Protein AF-A0A969HJZ5-F1 (afdb_monomer_lite)

Structure (mmCIF, N/CA/C/O backbone):
data_AF-A0A969HJZ5-F1
#
_entry.id   AF-A0A969HJZ5-F1
#
loop_
_atom_site.group_PDB
_atom_site.id
_atom_site.type_symbol
_atom_site.label_atom_id
_atom_site.label_alt_id
_atom_site.label_comp_id
_atom_site.label_asym_id
_atom_site.label_entity_id
_atom_site.label_seq_id
_atom_site.pdbx_PDB_ins_code
_atom_site.Cartn_x
_atom_site.Cartn_y
_atom_site.Cartn_z
_atom_site.occupancy
_atom_site.B_iso_or_equiv
_atom_site.auth_seq_id
_atom_site.auth_comp_id
_atom_site.auth_asym_id
_atom_site.auth_atom_id
_atom_site.pdbx_PDB_model_num
ATOM 1 N N . MET A 1 1 ? 0.357 24.977 -26.449 1.00 39.78 1 MET A N 1
ATOM 2 C CA . MET A 1 1 ? -0.533 25.220 -25.296 1.00 39.78 1 MET A CA 1
ATOM 3 C C . MET A 1 1 ? -1.032 23.859 -24.811 1.00 39.78 1 MET A C 1
ATOM 5 O O . MET A 1 1 ? -1.974 23.335 -25.381 1.00 39.78 1 MET A O 1
ATOM 9 N N . ARG A 1 2 ? -0.317 23.227 -23.868 1.00 49.59 2 ARG A N 1
ATOM 10 C CA . ARG A 1 2 ? -0.734 21.997 -23.166 1.00 49.59 2 ARG A CA 1
ATOM 11 C C . ARG A 1 2 ? -1.009 22.413 -21.725 1.00 49.59 2 ARG A C 1
ATOM 13 O O . ARG A 1 2 ? -0.065 22.700 -21.005 1.00 49.59 2 ARG A O 1
ATOM 20 N N . ILE A 1 3 ? -2.275 22.582 -21.368 1.00 48.44 3 ILE A N 1
ATOM 21 C CA . ILE A 1 3 ? -2.692 23.112 -20.057 1.00 48.44 3 ILE A CA 1
ATOM 22 C C . ILE A 1 3 ? -3.891 22.344 -19.488 1.00 48.44 3 ILE A C 1
ATOM 24 O O . ILE A 1 3 ? -4.628 22.906 -18.689 1.00 48.44 3 ILE A O 1
ATOM 28 N N . TYR A 1 4 ? -4.104 21.077 -19.878 1.00 48.38 4 TYR A N 1
ATOM 29 C CA . TYR A 1 4 ? -5.306 20.367 -19.428 1.00 48.38 4 TYR A CA 1
ATOM 30 C C . TYR A 1 4 ? -5.203 18.923 -18.917 1.00 48.38 4 TYR A C 1
ATOM 32 O O . TYR A 1 4 ? -6.215 18.524 -18.359 1.00 48.38 4 TYR A O 1
ATOM 40 N N . ASP A 1 5 ? -4.106 18.147 -18.998 1.00 49.88 5 ASP A N 1
ATOM 41 C CA . ASP A 1 5 ? -4.340 16.683 -18.905 1.00 49.88 5 ASP A CA 1
ATOM 42 C C . ASP A 1 5 ? -3.301 15.752 -18.252 1.00 49.88 5 ASP A C 1
ATOM 44 O O . ASP A 1 5 ? -3.188 14.594 -18.638 1.00 49.88 5 ASP A O 1
ATOM 48 N N . ASP A 1 6 ? -2.572 16.198 -17.221 1.00 51.75 6 ASP A N 1
ATOM 49 C CA . ASP A 1 6 ? -1.550 15.324 -16.606 1.00 51.75 6 ASP A CA 1
ATOM 50 C C . ASP A 1 6 ? -1.603 15.296 -15.061 1.00 51.75 6 ASP A C 1
ATOM 52 O O . ASP A 1 6 ? -1.038 14.404 -14.436 1.00 51.75 6 ASP A O 1
ATOM 56 N N . GLY A 1 7 ? -2.295 16.245 -14.411 1.00 52.41 7 GLY A N 1
ATOM 57 C CA . GLY A 1 7 ? -2.357 16.331 -12.940 1.00 52.41 7 GLY A CA 1
ATOM 58 C C . GLY A 1 7 ? -3.560 15.637 -12.285 1.00 52.41 7 GLY A C 1
ATOM 59 O O . GLY A 1 7 ? -3.524 15.339 -11.093 1.00 52.41 7 GLY A O 1
ATOM 60 N N . SER A 1 8 ? -4.639 15.384 -13.033 1.00 62.22 8 SER A N 1
ATOM 61 C CA . SER A 1 8 ? -5.905 14.846 -12.503 1.00 62.22 8 SER A CA 1
ATOM 62 C C . SER A 1 8 ? -5.802 13.374 -12.107 1.00 62.22 8 SER A C 1
ATOM 64 O O . SER A 1 8 ? -6.274 12.998 -11.039 1.00 62.22 8 SER A O 1
ATOM 66 N N . HIS A 1 9 ? -5.130 12.552 -12.917 1.00 76.25 9 HIS A N 1
ATOM 67 C CA . HIS A 1 9 ? -5.054 11.104 -12.709 1.00 76.25 9 HIS A CA 1
ATOM 68 C C . HIS A 1 9 ? -4.408 10.718 -11.375 1.00 76.25 9 HIS A C 1
ATOM 70 O O . HIS A 1 9 ? -4.961 9.909 -10.628 1.00 76.25 9 HIS A O 1
ATOM 76 N N . SER A 1 10 ? -3.272 11.332 -11.045 1.00 80.94 10 SER A N 1
ATOM 77 C CA . SER A 1 10 ? -2.584 11.147 -9.765 1.00 80.94 10 SER A CA 1
ATOM 78 C C . SER A 1 10 ? -3.457 11.570 -8.585 1.00 80.94 10 SER A C 1
ATOM 80 O O . SER A 1 10 ? -3.551 10.864 -7.581 1.00 80.94 10 SER A O 1
ATOM 82 N N . VAL A 1 11 ? -4.144 12.707 -8.725 1.00 85.69 11 VAL A N 1
ATOM 83 C CA . VAL A 1 11 ? -5.053 13.237 -7.704 1.00 85.69 11 VAL A CA 1
ATOM 84 C C . VAL A 1 11 ? -6.246 12.307 -7.496 1.00 85.69 11 VAL A C 1
ATOM 86 O O . VAL A 1 11 ? -6.624 12.044 -6.356 1.00 85.69 11 VAL A O 1
ATOM 89 N N . ASP A 1 12 ? -6.829 11.775 -8.565 1.00 88.75 12 ASP A N 1
ATOM 90 C CA . ASP A 1 12 ? -7.989 10.891 -8.483 1.00 88.75 12 ASP A CA 1
ATOM 91 C C . ASP A 1 12 ? -7.628 9.533 -7.875 1.00 88.75 12 ASP A C 1
ATOM 93 O O . ASP A 1 12 ? -8.340 9.057 -6.989 1.00 88.75 12 ASP A O 1
ATOM 97 N N . LYS A 1 13 ? -6.472 8.960 -8.230 1.00 90.81 13 LYS A N 1
ATOM 98 C CA . LYS A 1 13 ? -5.940 7.768 -7.549 1.00 90.81 13 LYS A CA 1
ATOM 99 C C . LYS A 1 13 ? -5.683 8.024 -6.065 1.00 90.81 13 LYS A C 1
ATOM 101 O O . LYS A 1 13 ? -6.002 7.180 -5.229 1.00 90.81 13 LYS A O 1
ATOM 106 N N . MET A 1 14 ? -5.175 9.205 -5.716 1.00 93.62 14 MET A N 1
ATOM 107 C CA . MET A 1 14 ? -4.965 9.566 -4.317 1.00 93.62 14 MET A CA 1
ATOM 108 C C . MET A 1 14 ? -6.288 9.722 -3.554 1.00 93.62 14 MET A C 1
ATOM 110 O O . MET A 1 14 ? -6.382 9.294 -2.407 1.00 93.62 14 MET A O 1
ATOM 114 N N . LYS A 1 15 ? -7.341 10.270 -4.176 1.00 93.88 15 LYS A N 1
ATOM 115 C CA . LYS A 1 15 ? -8.683 10.315 -3.566 1.00 93.88 15 LYS A CA 1
ATOM 116 C C . LYS A 1 15 ? -9.213 8.915 -3.273 1.00 93.88 15 LYS A C 1
ATOM 118 O O . LYS A 1 15 ? -9.748 8.705 -2.189 1.00 93.88 15 LYS A O 1
ATOM 123 N N . VAL A 1 16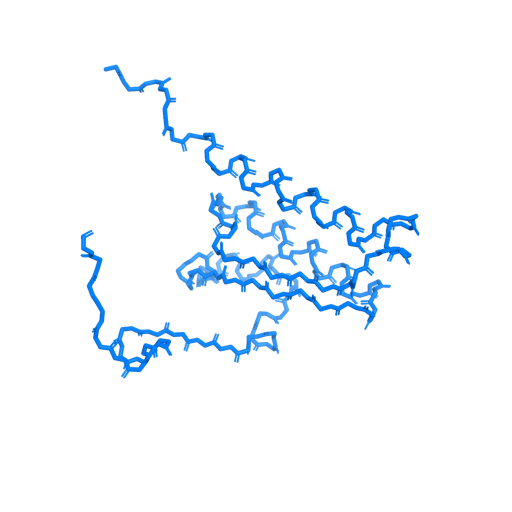 ? -9.042 7.976 -4.207 1.00 94.81 16 VAL A N 1
ATOM 124 C CA . VAL A 1 16 ? -9.415 6.565 -4.013 1.00 94.81 16 VAL A CA 1
ATOM 125 C C . VAL A 1 16 ? -8.634 5.972 -2.841 1.00 94.81 16 VAL A C 1
ATOM 127 O O . VAL A 1 16 ? -9.243 5.473 -1.900 1.00 94.81 16 VAL A O 1
ATOM 130 N N . PHE A 1 17 ? -7.307 6.145 -2.815 1.00 95.81 17 PHE A N 1
ATOM 131 C CA . PHE A 1 17 ? -6.475 5.710 -1.690 1.00 95.81 17 PHE A CA 1
ATOM 132 C C . PHE A 1 17 ? -6.975 6.266 -0.347 1.00 95.81 17 PHE A C 1
ATOM 134 O O . PHE A 1 17 ? -7.145 5.505 0.606 1.00 95.81 17 PHE A O 1
ATOM 141 N N . ILE A 1 18 ? -7.234 7.575 -0.260 1.00 95.62 18 ILE A N 1
ATOM 142 C CA . ILE A 1 18 ? -7.708 8.223 0.973 1.00 95.62 18 ILE A CA 1
ATOM 143 C C . ILE A 1 18 ? -9.072 7.667 1.379 1.00 95.62 18 ILE A C 1
ATOM 145 O O . ILE A 1 18 ? -9.284 7.367 2.549 1.00 95.62 18 ILE A O 1
ATOM 149 N N . TYR A 1 19 ? -9.995 7.524 0.431 1.00 96.56 19 TYR A N 1
ATOM 150 C CA . TYR A 1 19 ? -11.340 7.041 0.711 1.00 96.56 19 TYR A CA 1
ATOM 151 C C . TYR A 1 19 ? -11.328 5.595 1.220 1.00 96.56 19 TYR A C 1
ATOM 153 O O . TYR A 1 19 ? -11.879 5.315 2.286 1.00 96.56 19 TYR A O 1
ATOM 161 N N . ASP A 1 20 ? -10.638 4.694 0.521 1.00 96.31 20 ASP A N 1
ATOM 162 C CA . ASP A 1 20 ? -10.607 3.274 0.875 1.00 96.31 20 ASP A CA 1
ATOM 163 C C . ASP A 1 20 ? -9.864 3.034 2.193 1.00 96.31 20 ASP A C 1
ATOM 165 O O . ASP A 1 20 ? -10.310 2.252 3.035 1.00 96.31 20 ASP A O 1
ATOM 169 N N . THR A 1 21 ? -8.764 3.756 2.432 1.00 96.25 21 THR A N 1
ATOM 170 C CA . THR A 1 21 ? -8.055 3.679 3.718 1.00 96.25 21 THR A CA 1
ATOM 171 C C . THR A 1 21 ? -8.860 4.298 4.858 1.00 96.25 21 THR A C 1
ATOM 173 O O . THR A 1 21 ? -8.874 3.742 5.955 1.00 96.25 21 THR A O 1
ATOM 176 N N . ALA A 1 22 ? -9.602 5.383 4.617 1.00 96.38 22 ALA A N 1
ATOM 177 C CA . ALA A 1 22 ? -10.519 5.933 5.610 1.00 96.38 22 ALA A CA 1
ATOM 178 C C . ALA A 1 22 ? -11.611 4.919 5.975 1.00 96.38 22 ALA A C 1
ATOM 180 O O . ALA A 1 22 ? -11.872 4.718 7.159 1.00 96.38 22 ALA A O 1
ATOM 181 N N . LEU A 1 23 ? -12.195 4.221 4.994 1.00 96.81 23 LEU A N 1
ATOM 182 C CA . LEU A 1 23 ? -13.159 3.150 5.260 1.00 96.81 23 LEU A CA 1
ATOM 183 C C . LEU A 1 23 ? -12.538 1.992 6.048 1.00 96.81 23 LEU A C 1
ATOM 185 O O . LEU A 1 23 ? -13.188 1.444 6.946 1.00 96.81 23 LEU A O 1
ATOM 189 N N . LEU A 1 24 ? -11.291 1.641 5.729 1.00 96.94 24 LEU A N 1
ATOM 190 C CA . LEU A 1 24 ? -10.546 0.573 6.382 1.00 96.94 24 LEU A CA 1
ATOM 191 C C . LEU A 1 24 ? -10.201 0.895 7.843 1.00 96.94 24 LEU A C 1
ATOM 193 O O . LEU A 1 24 ? -10.281 -0.006 8.679 1.00 96.94 24 LEU A O 1
ATOM 197 N N . PHE A 1 25 ? -9.803 2.127 8.167 1.00 96.50 25 PHE A N 1
ATOM 198 C CA . PHE A 1 25 ? -9.243 2.473 9.484 1.00 96.50 25 PHE A CA 1
ATOM 199 C C . PHE A 1 25 ? -10.180 3.273 10.395 1.00 96.50 25 PHE A C 1
ATOM 201 O O . PHE A 1 25 ? -9.975 3.282 11.605 1.00 96.50 25 PHE A O 1
ATOM 208 N N . ASN A 1 26 ? -11.234 3.905 9.873 1.00 95.88 26 ASN A N 1
ATOM 209 C CA . ASN A 1 26 ? -12.171 4.651 10.712 1.00 95.88 26 ASN A CA 1
ATOM 210 C C . ASN A 1 26 ? -12.952 3.728 11.669 1.00 95.88 26 ASN A C 1
ATOM 212 O O . ASN A 1 26 ? -13.457 2.675 11.279 1.00 95.88 26 ASN A O 1
ATOM 216 N N . GLU A 1 27 ? -13.087 4.166 12.924 1.00 93.81 27 GLU A N 1
ATOM 217 C CA . GLU A 1 27 ? -13.687 3.418 14.040 1.00 93.81 27 GLU A CA 1
ATOM 218 C C . GLU A 1 27 ? -15.085 2.851 13.741 1.00 93.81 27 GLU A C 1
ATOM 220 O O . GLU A 1 27 ? -15.421 1.742 14.169 1.00 93.81 27 GLU A O 1
ATOM 225 N N . TYR A 1 28 ? -15.899 3.586 12.982 1.00 95.94 28 TYR A N 1
ATOM 226 C CA . TYR A 1 28 ? -17.285 3.217 12.705 1.00 95.94 28 TYR A CA 1
ATOM 227 C C . TYR A 1 28 ? -17.417 2.384 11.431 1.00 95.94 28 TYR A C 1
ATOM 229 O O . TYR A 1 28 ? -18.175 1.412 11.396 1.00 95.94 28 TYR A O 1
ATOM 237 N N . THR A 1 29 ? -16.682 2.735 10.372 1.00 96.12 29 THR A N 1
ATOM 238 C CA . THR A 1 29 ? -16.792 2.042 9.078 1.00 96.12 29 THR A CA 1
ATOM 239 C C . THR A 1 29 ? -16.048 0.712 9.077 1.00 96.12 29 THR A C 1
ATOM 241 O O . THR A 1 29 ? -16.546 -0.260 8.504 1.00 96.12 29 THR A O 1
ATOM 244 N N . ARG A 1 30 ? -14.914 0.619 9.788 1.00 95.44 30 ARG A N 1
ATOM 245 C CA . ARG A 1 30 ? -14.093 -0.599 9.874 1.00 95.44 30 ARG A CA 1
ATOM 246 C C . ARG A 1 30 ? -14.876 -1.804 10.392 1.00 95.44 30 ARG A C 1
ATOM 248 O O . ARG A 1 30 ? -14.596 -2.930 9.989 1.00 95.44 30 ARG A O 1
ATOM 255 N N . GLN A 1 31 ? -15.880 -1.586 11.243 1.00 94.50 31 GLN A N 1
ATOM 256 C CA . GLN A 1 31 ? -16.735 -2.649 11.793 1.00 94.50 31 GLN A CA 1
ATOM 257 C C . GLN A 1 31 ? -17.509 -3.416 10.713 1.00 94.50 31 GLN A C 1
ATOM 259 O O . GLN A 1 31 ? -17.882 -4.567 10.920 1.00 94.50 31 GLN A O 1
ATOM 264 N N . ARG A 1 32 ? -17.752 -2.779 9.562 1.00 95.19 32 ARG A N 1
ATOM 265 C CA . ARG A 1 32 ? -18.467 -3.353 8.414 1.00 95.19 32 ARG A CA 1
ATOM 266 C C . ARG A 1 32 ? -17.553 -3.593 7.211 1.00 95.19 32 ARG A C 1
ATOM 268 O O . ARG A 1 32 ? -18.031 -4.018 6.164 1.00 95.19 32 ARG A O 1
ATOM 275 N N . HIS A 1 33 ? -16.259 -3.313 7.348 1.00 95.44 33 HIS A N 1
ATOM 276 C CA . HIS A 1 33 ? -15.269 -3.496 6.297 1.00 95.44 33 HIS A CA 1
ATOM 277 C C . HIS A 1 33 ? -14.670 -4.908 6.368 1.00 95.44 33 HIS A C 1
ATOM 279 O O . HIS A 1 33 ? -14.472 -5.448 7.455 1.00 95.44 33 HIS A O 1
ATOM 285 N N . LEU A 1 34 ? -14.297 -5.492 5.222 1.00 94.81 34 LEU A N 1
ATOM 286 C CA . LEU A 1 34 ? -13.637 -6.811 5.157 1.00 94.81 34 LEU A CA 1
ATOM 287 C C . LEU A 1 34 ? -12.222 -6.806 5.772 1.00 94.81 34 LEU A C 1
ATOM 289 O O . LEU A 1 34 ? -11.613 -7.849 5.975 1.00 94.81 34 LEU A O 1
ATOM 293 N N . LYS A 1 35 ? -11.697 -5.610 6.054 1.00 96.38 35 LYS A N 1
ATOM 294 C CA . LYS A 1 35 ? -10.324 -5.350 6.517 1.00 96.38 35 LYS A CA 1
ATOM 295 C C . LYS A 1 35 ? -9.254 -5.872 5.554 1.00 96.38 35 LYS A C 1
ATOM 297 O O . LYS A 1 35 ? -8.129 -6.162 5.948 1.00 96.38 35 LYS A O 1
ATOM 302 N N . PHE A 1 36 ? -9.619 -5.947 4.280 1.00 97.19 36 PHE A N 1
ATOM 303 C CA . PHE A 1 36 ? -8.772 -6.411 3.200 1.00 97.19 36 PHE A CA 1
ATOM 304 C C . PHE A 1 36 ? -8.874 -5.449 2.022 1.00 97.19 36 PHE A C 1
ATOM 306 O O . PHE A 1 36 ? -9.988 -5.130 1.608 1.00 97.19 36 PHE A O 1
ATOM 313 N N . LEU A 1 37 ? -7.736 -4.990 1.503 1.00 96.88 37 LEU A N 1
ATOM 314 C CA . LEU A 1 37 ? -7.663 -4.134 0.317 1.00 96.88 37 LEU A CA 1
ATOM 315 C C . LEU A 1 37 ? -6.564 -4.627 -0.626 1.00 96.88 37 LEU A C 1
ATOM 317 O O . LEU A 1 37 ? -5.502 -5.067 -0.176 1.00 96.88 37 LEU A O 1
ATOM 321 N N . ILE A 1 38 ? -6.816 -4.511 -1.931 1.00 96.25 38 ILE A N 1
ATOM 322 C CA . ILE A 1 38 ? -5.814 -4.723 -2.974 1.00 96.25 38 ILE A CA 1
ATOM 323 C C . ILE A 1 38 ? -5.857 -3.551 -3.948 1.00 96.25 38 ILE A C 1
ATOM 325 O O . ILE A 1 38 ? -6.908 -3.280 -4.520 1.00 96.25 38 ILE A O 1
ATOM 329 N N . HIS A 1 39 ? -4.714 -2.912 -4.185 1.00 95.69 39 HIS A N 1
ATOM 330 C CA . HIS A 1 39 ? -4.582 -1.854 -5.181 1.00 95.69 39 HIS A CA 1
ATOM 331 C C . HIS A 1 39 ? -3.457 -2.124 -6.173 1.00 95.69 39 HIS A C 1
ATOM 333 O O . HIS A 1 39 ? -2.313 -2.355 -5.788 1.00 95.69 39 HIS A O 1
ATOM 339 N N . ASP A 1 40 ? -3.763 -2.023 -7.462 1.00 91.69 40 ASP A N 1
ATOM 340 C CA . ASP A 1 40 ? -2.744 -2.057 -8.503 1.00 91.69 40 ASP A CA 1
ATOM 341 C C . ASP A 1 40 ? -2.355 -0.631 -8.906 1.00 91.69 40 ASP A C 1
ATOM 343 O O . ASP A 1 40 ? -3.205 0.164 -9.302 1.00 91.69 40 ASP A O 1
ATOM 347 N N . ASN A 1 41 ? -1.071 -0.297 -8.763 1.00 87.12 41 ASN A N 1
ATOM 348 C CA . ASN A 1 41 ? -0.461 0.946 -9.228 1.00 87.12 41 ASN A CA 1
ATOM 349 C C . ASN A 1 41 ? -1.246 2.220 -8.829 1.00 87.12 41 ASN A C 1
ATOM 351 O O . ASN A 1 41 ? -1.471 3.137 -9.629 1.00 87.12 41 ASN A O 1
ATOM 355 N N . ILE A 1 42 ? -1.686 2.264 -7.566 1.00 89.38 42 ILE A N 1
ATOM 356 C CA . ILE A 1 42 ? -2.446 3.389 -6.996 1.00 89.38 42 ILE A CA 1
ATOM 357 C C . ILE A 1 42 ? -1.547 4.581 -6.643 1.00 89.38 42 ILE A C 1
ATOM 359 O O . ILE A 1 42 ? -1.989 5.724 -6.661 1.00 89.38 42 ILE A O 1
ATOM 363 N N . LEU A 1 43 ? -0.260 4.337 -6.378 1.00 87.94 43 LEU A N 1
ATOM 364 C CA . LEU A 1 43 ? 0.714 5.360 -5.982 1.00 87.94 43 LEU A CA 1
ATOM 365 C C . LEU A 1 43 ? 1.432 5.960 -7.201 1.00 87.94 43 LEU A C 1
ATOM 367 O O . LEU A 1 43 ? 2.655 5.888 -7.348 1.00 87.94 43 LEU A O 1
ATOM 371 N N . GLU A 1 44 ? 0.663 6.549 -8.114 1.00 86.25 44 GLU A N 1
ATOM 372 C CA . GLU A 1 44 ? 1.174 7.374 -9.220 1.00 86.25 44 GLU A CA 1
ATOM 373 C C . GLU A 1 44 ? 1.260 8.842 -8.826 1.00 86.25 44 GLU A C 1
ATOM 375 O O . GLU A 1 44 ? 0.633 9.702 -9.428 1.00 86.25 44 GLU A O 1
ATOM 380 N N . VAL A 1 45 ? 2.033 9.113 -7.784 1.00 87.06 45 VAL A N 1
ATOM 381 C CA . VAL A 1 45 ? 2.219 10.443 -7.201 1.00 87.06 45 VAL A CA 1
ATOM 382 C C . VAL A 1 45 ? 3.709 10.746 -7.068 1.00 87.06 45 VAL A C 1
ATOM 384 O O . VAL A 1 45 ? 4.554 9.883 -7.329 1.00 87.06 45 VAL A O 1
ATOM 387 N N . ASP A 1 46 ? 4.030 11.982 -6.701 1.00 87.75 46 ASP A N 1
ATOM 388 C CA . ASP A 1 46 ? 5.397 12.405 -6.420 1.00 87.75 46 ASP A CA 1
ATOM 389 C C . ASP A 1 46 ? 6.000 11.659 -5.215 1.00 87.75 46 ASP A C 1
ATOM 391 O O . ASP A 1 46 ? 5.303 11.043 -4.403 1.00 87.75 46 ASP A O 1
ATOM 395 N N . GLN A 1 47 ? 7.324 11.725 -5.108 1.00 87.50 47 GLN A N 1
ATOM 396 C CA . GLN A 1 47 ? 8.103 11.017 -4.095 1.00 87.50 47 GLN A CA 1
ATOM 397 C C . GLN A 1 47 ? 7.717 11.400 -2.661 1.00 87.50 47 GLN A C 1
ATOM 399 O O . GLN A 1 47 ? 7.537 10.508 -1.828 1.00 87.50 47 GLN A O 1
ATOM 404 N N . ASP A 1 48 ? 7.514 12.687 -2.377 1.00 89.56 48 ASP A N 1
ATOM 405 C CA . ASP A 1 48 ? 7.153 13.156 -1.035 1.00 89.56 48 ASP A CA 1
ATOM 406 C C . ASP A 1 48 ? 5.795 12.590 -0.610 1.00 89.56 48 ASP A C 1
ATOM 408 O O . ASP A 1 48 ? 5.596 12.191 0.543 1.00 89.56 48 ASP A O 1
ATOM 412 N N . THR A 1 49 ? 4.848 12.514 -1.547 1.00 91.06 49 THR A N 1
ATOM 413 C CA . THR A 1 49 ? 3.543 11.896 -1.302 1.00 91.06 49 THR A CA 1
ATOM 414 C C . THR A 1 49 ? 3.667 10.391 -1.051 1.00 91.06 49 THR A C 1
ATOM 416 O O . THR A 1 49 ? 3.015 9.880 -0.138 1.00 91.06 49 THR A O 1
ATOM 419 N N . ILE A 1 50 ? 4.532 9.676 -1.780 1.00 92.31 50 ILE A N 1
ATOM 420 C CA . ILE A 1 50 ? 4.798 8.247 -1.526 1.00 92.31 50 ILE A CA 1
ATOM 421 C C . ILE A 1 50 ? 5.347 8.039 -0.110 1.00 92.31 50 ILE A C 1
ATOM 423 O O . ILE A 1 50 ? 4.840 7.178 0.610 1.00 92.31 50 ILE A O 1
ATOM 427 N N . VAL A 1 51 ? 6.330 8.838 0.319 1.00 92.88 51 VAL A N 1
ATOM 428 C CA . VAL A 1 51 ? 6.900 8.761 1.678 1.00 92.88 51 VAL A CA 1
ATOM 429 C C . VAL A 1 51 ? 5.809 8.950 2.733 1.00 92.88 51 VAL A C 1
ATOM 431 O O . VAL A 1 51 ? 5.688 8.136 3.650 1.00 92.88 51 VAL A O 1
ATOM 434 N N . L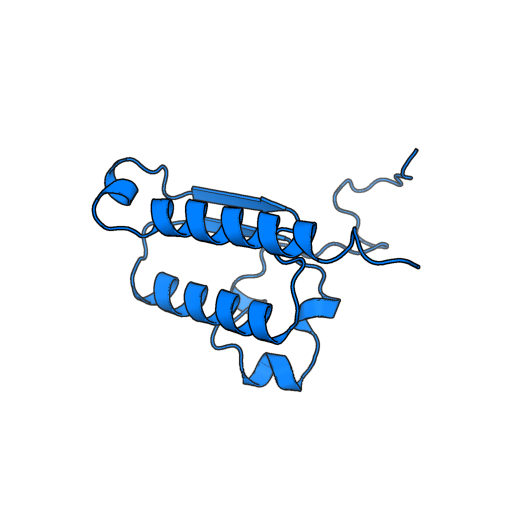YS A 1 52 ? 4.956 9.971 2.574 1.00 94.19 52 LYS A N 1
ATOM 435 C CA . LYS A 1 52 ? 3.829 10.226 3.488 1.00 94.19 52 LYS A CA 1
ATOM 436 C C . LYS A 1 52 ? 2.864 9.048 3.556 1.0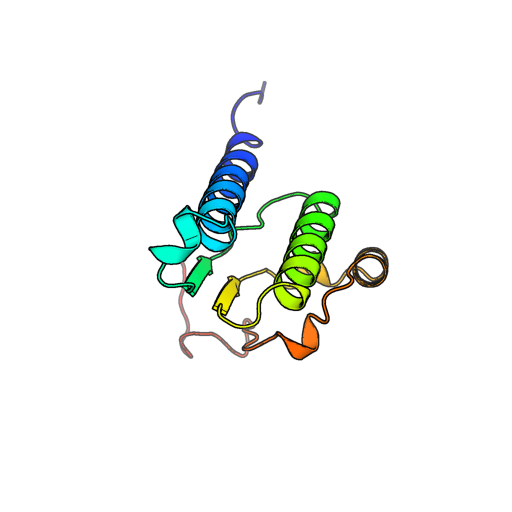0 94.19 52 LYS A C 1
ATOM 438 O O . LYS A 1 52 ? 2.460 8.664 4.649 1.00 94.19 52 LYS A O 1
ATOM 443 N N . VAL A 1 53 ? 2.514 8.463 2.411 1.00 94.56 53 VAL A N 1
ATOM 444 C CA . VAL A 1 53 ? 1.632 7.291 2.355 1.00 94.56 53 VAL A CA 1
ATOM 445 C C . VAL A 1 53 ? 2.250 6.095 3.075 1.00 94.56 53 VAL A C 1
ATOM 447 O O . VAL A 1 53 ? 1.580 5.470 3.892 1.00 94.56 53 VAL A O 1
ATOM 450 N N . LEU A 1 54 ? 3.518 5.775 2.811 1.00 94.44 54 LEU A N 1
ATOM 451 C CA . LEU A 1 54 ? 4.182 4.628 3.436 1.00 94.44 54 LEU A CA 1
ATOM 452 C C . LEU A 1 54 ? 4.336 4.810 4.952 1.00 94.44 54 LEU A C 1
ATOM 454 O O . LEU A 1 54 ? 4.123 3.859 5.703 1.00 94.44 54 LEU A O 1
ATOM 458 N N . ASN A 1 55 ? 4.633 6.028 5.408 1.00 96.00 55 ASN A N 1
ATOM 459 C CA . ASN A 1 55 ? 4.706 6.345 6.834 1.00 96.00 55 ASN A CA 1
ATOM 460 C C . ASN A 1 55 ? 3.338 6.265 7.509 1.00 96.00 55 ASN A C 1
ATOM 462 O O . ASN A 1 55 ? 3.224 5.643 8.561 1.00 96.00 55 ASN A O 1
ATOM 466 N N . PHE A 1 56 ? 2.291 6.791 6.868 1.00 96.44 56 PHE A N 1
ATOM 467 C CA . PHE A 1 56 ? 0.918 6.615 7.336 1.00 96.44 56 PHE A CA 1
ATOM 468 C C . PHE A 1 56 ? 0.568 5.128 7.488 1.00 96.44 56 PHE A C 1
ATOM 470 O O . PHE A 1 56 ? 0.059 4.723 8.528 1.00 96.44 56 PHE A O 1
ATOM 477 N N . LEU A 1 57 ? 0.884 4.290 6.494 1.00 95.56 57 LEU A N 1
ATOM 478 C CA . LEU A 1 57 ? 0.627 2.848 6.573 1.00 95.56 57 LEU A CA 1
ATOM 479 C C . LEU A 1 57 ? 1.400 2.174 7.715 1.00 95.56 57 LEU A C 1
ATOM 481 O O . LEU A 1 57 ? 0.839 1.307 8.379 1.00 95.56 57 LEU A O 1
ATOM 485 N N . SER A 1 58 ? 2.640 2.597 7.981 1.00 95.69 58 SER A N 1
ATOM 486 C CA . SER A 1 58 ? 3.419 2.118 9.131 1.00 95.69 58 SER A CA 1
ATOM 487 C C . SER A 1 58 ? 2.757 2.473 10.467 1.00 95.69 58 SER A C 1
ATOM 489 O O . SER A 1 58 ? 2.674 1.633 11.362 1.00 95.69 58 SER A O 1
ATOM 491 N N . GLU A 1 59 ? 2.221 3.687 10.606 1.00 96.44 59 GLU A N 1
ATOM 492 C CA . GLU A 1 59 ? 1.465 4.089 11.800 1.00 96.44 59 GLU A CA 1
ATOM 493 C C . GLU A 1 59 ? 0.182 3.263 11.975 1.00 96.44 59 GLU A C 1
ATOM 495 O O . GLU A 1 59 ? -0.154 2.856 13.092 1.00 96.44 59 GLU A O 1
ATOM 500 N N . GLN A 1 60 ? -0.521 2.973 10.875 1.00 95.69 60 GLN A N 1
ATOM 501 C CA . GLN A 1 60 ? -1.723 2.140 10.917 1.00 95.69 60 GLN A CA 1
ATOM 502 C C . GLN A 1 60 ? -1.407 0.686 11.288 1.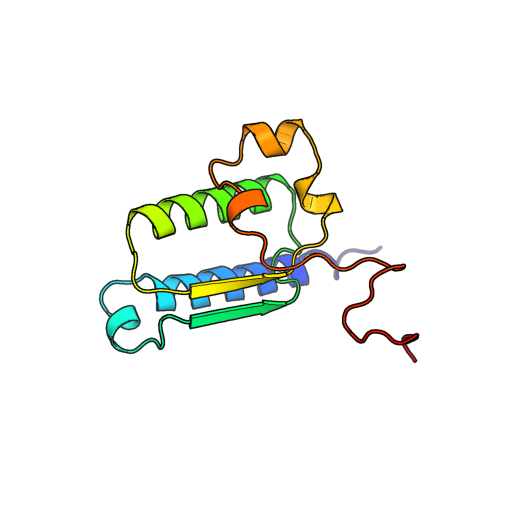00 95.69 60 GLN A C 1
ATOM 504 O O . GLN A 1 60 ? -2.153 0.093 12.063 1.00 95.69 60 GLN A O 1
ATOM 509 N N . GLU A 1 61 ? -0.303 0.119 10.795 1.00 94.12 61 GLU A N 1
ATOM 510 C CA . GLU A 1 61 ? 0.165 -1.224 11.175 1.00 94.12 61 GLU A CA 1
ATOM 511 C C . GLU A 1 61 ? 0.460 -1.319 12.681 1.00 94.12 61 GLU A C 1
ATOM 513 O O . GLU A 1 61 ? 0.070 -2.284 13.334 1.00 94.12 61 GLU A O 1
ATOM 518 N N . ASN A 1 62 ? 1.068 -0.279 13.260 1.00 94.56 62 ASN A N 1
ATOM 519 C CA . ASN A 1 62 ? 1.316 -0.216 14.703 1.00 94.56 62 ASN A CA 1
ATOM 520 C C . ASN A 1 62 ? 0.023 -0.112 15.533 1.00 94.56 62 ASN A C 1
ATOM 522 O O . ASN A 1 62 ? 0.001 -0.518 16.695 1.00 94.56 62 ASN A O 1
ATOM 526 N N . SER A 1 63 ? -1.044 0.443 14.952 1.00 94.69 63 SER A N 1
ATOM 527 C CA . SER A 1 63 ? -2.321 0.682 15.636 1.00 94.69 63 SER A CA 1
ATOM 528 C C . SER A 1 63 ? -3.306 -0.482 15.489 1.00 94.69 63 SER A C 1
ATOM 530 O O . SER A 1 63 ? -4.139 -0.705 16.369 1.00 94.69 63 SER A O 1
ATOM 532 N N . TYR A 1 64 ? -3.225 -1.232 14.387 1.00 94.69 64 TYR A N 1
ATOM 533 C CA . TYR A 1 64 ? -4.185 -2.271 14.027 1.00 94.69 64 TYR A CA 1
ATOM 534 C C . TYR A 1 64 ? -3.478 -3.538 13.543 1.00 94.69 64 TYR A C 1
ATOM 536 O O . TYR A 1 64 ? -2.74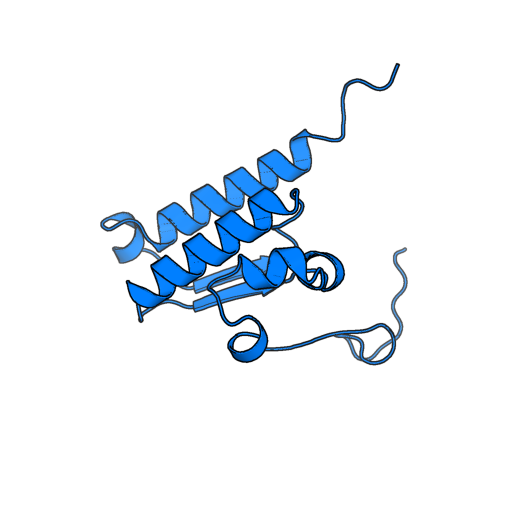6 -3.516 12.562 1.00 94.69 64 TYR A O 1
ATOM 544 N N . SER A 1 65 ? -3.782 -4.678 14.161 1.00 93.38 65 SER A N 1
ATOM 545 C CA . SER A 1 65 ? -3.232 -5.987 13.771 1.00 93.38 65 SER A CA 1
ATOM 546 C C . SER A 1 65 ? -4.200 -6.851 12.951 1.00 93.38 65 SER A C 1
ATOM 548 O O . SER A 1 65 ? -3.845 -7.941 12.511 1.00 93.38 65 SER A O 1
ATOM 550 N N . ASP A 1 66 ? -5.432 -6.384 12.733 1.00 95.62 66 ASP A N 1
ATOM 551 C CA . ASP A 1 66 ? -6.544 -7.149 12.159 1.00 95.62 66 ASP A CA 1
ATOM 552 C C . ASP A 1 66 ? -6.891 -6.757 10.710 1.00 95.62 66 ASP A C 1
ATOM 554 O O . ASP A 1 66 ? -8.043 -6.893 10.298 1.00 95.62 66 ASP A O 1
ATOM 558 N N . PHE A 1 67 ? -5.927 -6.260 9.926 1.00 96.88 67 PHE A N 1
ATOM 559 C CA . PHE A 1 67 ? -6.122 -5.980 8.497 1.00 96.88 67 PHE A CA 1
ATOM 560 C C . PHE A 1 67 ? -5.015 -6.545 7.611 1.00 96.88 67 PHE A C 1
ATOM 562 O O . PHE A 1 67 ? -3.922 -6.874 8.064 1.00 96.88 67 PHE A O 1
ATOM 569 N N . GLN A 1 68 ? -5.299 -6.600 6.312 1.00 96.50 68 GLN A N 1
ATOM 570 C CA . GLN A 1 68 ? -4.311 -6.869 5.280 1.00 96.50 68 GLN A CA 1
ATOM 571 C C . GLN A 1 68 ? -4.514 -5.909 4.105 1.00 96.50 68 GLN A C 1
ATOM 573 O O . GLN A 1 68 ? -5.588 -5.843 3.514 1.00 96.50 68 GLN A O 1
ATOM 578 N N . TYR A 1 69 ? -3.468 -5.167 3.752 1.00 96.69 69 TYR A N 1
ATOM 579 C CA . TYR A 1 69 ? -3.463 -4.294 2.583 1.00 96.69 69 TYR A CA 1
ATOM 580 C C . TYR A 1 69 ? -2.323 -4.697 1.653 1.00 96.69 69 TYR A C 1
ATOM 582 O O . TYR A 1 69 ? -1.166 -4.763 2.066 1.00 96.69 69 TYR A O 1
ATOM 590 N N . ILE A 1 70 ? -2.662 -5.003 0.405 1.00 96.19 70 ILE A N 1
ATOM 591 C CA . ILE A 1 70 ? -1.712 -5.353 -0.646 1.00 96.19 70 ILE A CA 1
ATOM 592 C C . ILE A 1 70 ? -1.766 -4.253 -1.696 1.00 96.19 70 ILE A C 1
ATOM 594 O O . ILE A 1 70 ? -2.834 -3.901 -2.183 1.00 96.19 70 ILE A O 1
ATOM 598 N N . PHE A 1 71 ? -0.617 -3.727 -2.092 1.00 95.00 71 PHE A N 1
ATOM 599 C CA . PHE A 1 71 ? -0.555 -2.859 -3.256 1.00 95.00 71 PHE A CA 1
ATOM 600 C C . PHE A 1 71 ? 0.697 -3.130 -4.074 1.00 95.00 71 PHE A C 1
ATOM 602 O O . PHE A 1 71 ? 1.689 -3.659 -3.566 1.00 95.00 71 PHE A O 1
ATOM 609 N N . THR A 1 72 ? 0.638 -2.793 -5.356 1.00 93.50 72 THR A N 1
ATOM 610 C CA . THR A 1 72 ? 1.790 -2.865 -6.254 1.00 93.50 72 THR A CA 1
ATOM 611 C C . THR A 1 72 ? 2.429 -1.485 -6.391 1.00 93.50 72 THR A C 1
ATOM 613 O O . THR A 1 72 ? 1.761 -0.447 -6.367 1.00 93.50 72 THR A O 1
ATOM 616 N N . ILE A 1 73 ? 3.754 -1.470 -6.515 1.00 90.88 73 ILE A N 1
ATOM 617 C CA . ILE A 1 73 ? 4.530 -0.260 -6.768 1.00 90.88 73 ILE A CA 1
ATOM 618 C C . ILE A 1 73 ? 5.706 -0.599 -7.678 1.00 90.88 73 ILE A C 1
ATOM 620 O O . ILE A 1 73 ? 6.341 -1.648 -7.530 1.00 90.88 73 ILE A O 1
ATOM 624 N N . ASN A 1 74 ? 6.003 0.296 -8.618 1.00 88.38 74 ASN A N 1
ATOM 625 C CA . ASN A 1 74 ? 7.218 0.187 -9.413 1.00 88.38 74 ASN A CA 1
ATOM 626 C C . ASN A 1 74 ? 8.429 0.474 -8.521 1.00 88.38 74 ASN A C 1
ATOM 628 O O . ASN A 1 74 ? 8.426 1.409 -7.722 1.00 88.38 74 ASN A O 1
ATOM 632 N N . THR A 1 75 ? 9.450 -0.376 -8.613 1.00 85.56 75 THR A N 1
ATOM 633 C CA . THR A 1 75 ? 10.562 -0.360 -7.655 1.00 85.56 75 THR A CA 1
ATOM 634 C C . THR A 1 75 ? 11.434 0.894 -7.776 1.00 85.56 75 THR A C 1
ATOM 636 O O . THR A 1 75 ? 11.973 1.362 -6.777 1.00 85.56 75 THR A O 1
ATOM 639 N N . ASP A 1 76 ? 11.499 1.490 -8.966 1.00 84.56 76 ASP A N 1
ATOM 640 C CA . ASP A 1 76 ? 12.161 2.773 -9.214 1.00 84.56 76 ASP A CA 1
ATOM 641 C C . ASP A 1 76 ? 11.625 3.890 -8.306 1.00 84.56 76 ASP A C 1
ATOM 643 O O . ASP A 1 76 ? 12.405 4.695 -7.812 1.00 84.56 76 ASP A O 1
ATOM 647 N N . LYS A 1 77 ? 10.328 3.887 -7.978 1.00 82.19 77 LYS A N 1
ATOM 648 C CA . LYS A 1 77 ? 9.708 4.887 -7.092 1.00 82.19 77 LYS A CA 1
ATOM 649 C C . LYS A 1 77 ? 10.160 4.823 -5.628 1.00 82.19 77 LYS A C 1
ATOM 651 O O . LYS A 1 77 ? 9.899 5.764 -4.887 1.00 82.19 77 LYS A O 1
ATOM 656 N N . ILE A 1 78 ? 10.792 3.728 -5.199 1.00 80.38 78 ILE A N 1
ATOM 657 C CA . ILE A 1 78 ? 11.173 3.482 -3.793 1.00 80.38 78 ILE A CA 1
ATOM 658 C C . ILE A 1 78 ? 12.662 3.152 -3.611 1.00 80.38 78 ILE A C 1
ATOM 660 O O . ILE A 1 78 ? 13.109 2.881 -2.496 1.00 80.38 78 ILE A O 1
ATOM 664 N N . GLU A 1 79 ? 13.449 3.134 -4.690 1.00 78.50 79 GLU A N 1
ATOM 665 C CA . GLU A 1 79 ? 14.868 2.762 -4.642 1.00 78.50 79 GLU A CA 1
ATOM 666 C C . GLU A 1 79 ? 15.820 3.938 -4.375 1.00 78.50 79 GLU A C 1
ATOM 668 O O . GLU A 1 79 ? 16.992 3.695 -4.082 1.00 78.50 79 GLU A O 1
ATOM 673 N N . TYR A 1 80 ? 15.329 5.181 -4.370 1.00 79.56 80 TYR A N 1
ATOM 674 C CA . TYR A 1 80 ? 16.120 6.368 -4.033 1.00 79.56 80 TYR A CA 1
ATOM 675 C C . TYR A 1 80 ? 16.569 6.342 -2.566 1.00 79.56 80 TYR A C 1
ATOM 677 O O . TYR A 1 80 ? 15.750 6.255 -1.650 1.00 79.56 80 TYR A O 1
ATOM 685 N N . SER A 1 81 ? 17.881 6.422 -2.335 1.00 72.56 81 SER A N 1
ATOM 686 C CA . SER A 1 81 ? 18.487 6.333 -0.999 1.00 72.56 81 SER A CA 1
ATOM 687 C C . SER A 1 81 ? 17.954 7.392 -0.033 1.00 72.56 81 SER A C 1
ATOM 689 O O . SER A 1 81 ? 17.590 7.052 1.087 1.00 72.56 81 SER A O 1
ATOM 691 N N . GLU A 1 82 ? 17.816 8.638 -0.493 1.00 73.50 82 GLU A N 1
ATOM 692 C CA . GLU A 1 82 ? 17.293 9.756 0.308 1.00 73.50 82 GLU A CA 1
ATOM 693 C C . GLU A 1 82 ? 15.843 9.527 0.761 1.00 73.50 82 GLU A C 1
ATOM 695 O O . GLU A 1 82 ? 15.462 9.923 1.860 1.00 73.50 82 GLU A O 1
ATOM 700 N N . MET A 1 83 ? 15.032 8.845 -0.056 1.00 79.69 83 MET A N 1
ATOM 701 C CA . MET A 1 83 ? 13.662 8.487 0.317 1.00 79.69 83 MET A CA 1
ATOM 702 C C . MET A 1 83 ? 13.633 7.354 1.337 1.00 79.69 83 MET A C 1
ATOM 704 O O . MET A 1 83 ? 12.827 7.386 2.262 1.00 79.69 83 MET A O 1
ATOM 708 N N . LYS A 1 84 ? 14.500 6.343 1.183 1.00 80.62 84 LYS A N 1
ATOM 709 C CA . LYS A 1 84 ? 14.546 5.191 2.098 1.00 80.62 84 LYS A CA 1
ATOM 710 C C . LYS A 1 84 ? 14.817 5.607 3.538 1.00 80.62 84 LYS A C 1
ATOM 712 O O . LYS A 1 84 ? 14.255 5.005 4.442 1.00 80.62 84 LYS A O 1
ATOM 717 N N . GLU A 1 85 ? 15.631 6.638 3.741 1.00 86.12 85 GLU A N 1
ATOM 718 C CA . GLU A 1 85 ? 15.921 7.182 5.073 1.00 86.12 85 GLU A CA 1
ATOM 719 C C . GLU A 1 85 ? 14.705 7.857 5.727 1.00 86.12 85 GLU A C 1
ATOM 721 O O . GLU A 1 85 ? 14.638 7.942 6.950 1.00 86.12 85 GLU A O 1
ATOM 726 N N . GLN A 1 86 ? 13.726 8.301 4.935 1.00 89.12 86 GLN A N 1
ATOM 727 C CA . GLN A 1 86 ? 12.508 8.960 5.419 1.00 89.12 86 GLN A CA 1
ATOM 728 C C . GLN A 1 86 ? 11.330 7.995 5.612 1.00 89.12 86 GLN A C 1
ATOM 730 O O . GLN A 1 86 ? 10.289 8.398 6.136 1.00 89.12 86 GLN A O 1
ATOM 735 N N . ILE A 1 87 ? 11.458 6.744 5.161 1.00 90.50 87 ILE A N 1
ATOM 736 C CA . ILE A 1 87 ? 10.393 5.742 5.226 1.00 90.50 87 ILE A CA 1
ATOM 737 C C . ILE A 1 87 ? 10.575 4.891 6.486 1.00 90.50 87 ILE A C 1
ATOM 739 O O . ILE A 1 87 ? 11.516 4.112 6.604 1.00 90.50 87 ILE A O 1
ATOM 743 N N . ASN A 1 88 ? 9.615 4.989 7.402 1.00 92.38 88 ASN A N 1
ATOM 744 C CA . ASN A 1 88 ? 9.576 4.220 8.647 1.00 92.38 88 ASN A CA 1
ATOM 745 C C . ASN A 1 88 ? 9.150 2.758 8.420 1.00 92.38 88 ASN A C 1
ATOM 747 O O . ASN A 1 88 ? 9.453 1.880 9.228 1.00 92.38 88 ASN A O 1
ATOM 751 N N . LEU A 1 89 ? 8.443 2.486 7.318 1.00 89.75 89 LEU A N 1
ATOM 752 C CA . LEU A 1 89 ? 7.978 1.148 6.970 1.00 89.75 89 LEU A CA 1
ATOM 753 C C . LEU A 1 89 ? 9.131 0.279 6.454 1.00 89.75 89 LEU A C 1
ATOM 755 O O . LEU A 1 89 ? 9.784 0.608 5.463 1.00 89.75 89 LEU A O 1
ATOM 759 N N . ASN A 1 90 ? 9.317 -0.906 7.036 1.00 90.44 90 ASN A N 1
ATOM 760 C CA . ASN A 1 90 ? 10.247 -1.886 6.481 1.00 90.44 90 ASN A CA 1
ATOM 761 C C . ASN A 1 90 ? 9.652 -2.540 5.220 1.00 90.44 90 ASN A C 1
ATOM 763 O O . ASN A 1 90 ? 8.961 -3.559 5.297 1.00 90.44 90 ASN A O 1
ATOM 767 N N . ILE A 1 91 ? 9.929 -1.951 4.054 1.00 89.38 91 ILE A N 1
ATOM 768 C CA . ILE A 1 91 ? 9.416 -2.416 2.755 1.00 89.38 91 ILE A CA 1
ATOM 769 C C . ILE A 1 91 ? 9.868 -3.850 2.457 1.00 89.38 91 ILE A C 1
ATOM 771 O O . ILE A 1 91 ? 9.083 -4.663 1.973 1.00 89.38 91 ILE A O 1
ATOM 775 N N . GLU A 1 92 ? 11.124 -4.184 2.759 1.00 89.81 92 GLU A N 1
ATOM 776 C CA . GLU A 1 92 ? 11.689 -5.503 2.462 1.00 89.81 92 GLU A CA 1
ATOM 777 C C . GLU A 1 92 ? 10.998 -6.611 3.264 1.00 89.81 92 GLU A C 1
ATOM 779 O O . GLU A 1 92 ? 10.702 -7.667 2.707 1.00 89.81 92 GLU A O 1
ATOM 784 N N . ALA A 1 93 ? 10.674 -6.352 4.536 1.00 92.25 93 ALA A N 1
ATOM 785 C CA . ALA A 1 93 ? 9.914 -7.279 5.375 1.00 92.25 93 ALA A CA 1
ATOM 786 C C . ALA A 1 93 ? 8.472 -7.483 4.874 1.00 92.25 93 ALA A C 1
ATOM 788 O O . ALA A 1 93 ? 7.907 -8.568 5.021 1.00 92.25 93 ALA A O 1
ATOM 789 N N . HIS A 1 94 ? 7.891 -6.459 4.245 1.00 93.19 94 HIS A N 1
ATOM 790 C CA . HIS A 1 94 ? 6.521 -6.475 3.732 1.00 93.19 94 HIS A CA 1
ATOM 791 C C . HIS A 1 94 ? 6.395 -6.970 2.289 1.00 93.19 94 HIS A C 1
ATOM 793 O O . HIS A 1 94 ? 5.295 -7.302 1.833 1.00 93.19 94 HIS A O 1
ATOM 799 N N . ARG A 1 95 ? 7.503 -7.062 1.551 1.00 93.81 95 ARG A N 1
ATOM 800 C CA . ARG A 1 95 ? 7.488 -7.456 0.144 1.00 93.81 95 ARG A CA 1
ATOM 801 C C . ARG A 1 95 ? 7.094 -8.924 -0.013 1.00 93.81 95 ARG A C 1
ATOM 803 O O . ARG A 1 95 ? 7.871 -9.833 0.268 1.00 93.81 95 ARG A O 1
ATOM 810 N N . ARG A 1 96 ? 5.900 -9.162 -0.562 1.00 94.62 96 ARG A N 1
ATOM 811 C CA . ARG A 1 96 ? 5.403 -10.519 -0.863 1.00 94.62 96 ARG A CA 1
ATOM 812 C C . ARG A 1 96 ? 5.885 -11.076 -2.197 1.00 94.62 96 ARG A C 1
ATOM 814 O O . ARG A 1 96 ? 6.035 -12.285 -2.328 1.00 94.62 96 ARG A O 1
ATOM 821 N N . SER A 1 97 ? 6.123 -10.221 -3.187 1.00 93.44 97 SER A N 1
ATOM 822 C CA . SER A 1 97 ? 6.620 -10.638 -4.501 1.00 93.44 97 SER A CA 1
ATOM 823 C C . SER A 1 97 ? 7.338 -9.491 -5.213 1.00 93.44 97 SER A C 1
ATOM 825 O O . SER A 1 97 ? 7.119 -8.322 -4.896 1.00 93.44 97 SER A O 1
ATOM 827 N N . ARG A 1 98 ? 8.227 -9.832 -6.152 1.00 93.00 98 ARG A N 1
ATOM 828 C CA . ARG A 1 98 ? 8.909 -8.899 -7.060 1.00 93.00 98 ARG A CA 1
ATOM 829 C C . ARG A 1 98 ? 8.886 -9.510 -8.452 1.00 93.00 98 ARG A C 1
ATOM 831 O O . ARG A 1 98 ? 9.286 -10.661 -8.614 1.00 93.00 98 ARG A O 1
ATOM 838 N N . PHE A 1 99 ? 8.457 -8.733 -9.437 1.00 92.38 99 PHE A N 1
ATOM 839 C CA . PHE A 1 99 ? 8.410 -9.163 -10.830 1.00 92.38 99 PHE A CA 1
ATOM 840 C C . PHE A 1 99 ? 9.342 -8.299 -11.670 1.00 92.38 99 PHE A C 1
ATOM 842 O O . PHE A 1 99 ? 9.474 -7.098 -11.440 1.00 92.38 99 PHE A O 1
ATOM 849 N N . THR A 1 100 ? 10.013 -8.925 -12.629 1.00 90.94 100 THR A N 1
ATOM 850 C CA . THR A 1 100 ? 10.938 -8.268 -13.558 1.00 90.94 100 THR A CA 1
ATOM 851 C C . THR A 1 100 ? 10.655 -8.744 -14.980 1.00 90.94 100 THR A C 1
ATOM 853 O O . THR A 1 100 ? 9.848 -9.646 -15.205 1.00 90.94 100 THR A O 1
ATOM 856 N N . LYS A 1 101 ? 11.330 -8.158 -15.974 1.00 88.25 101 LYS A N 1
ATOM 857 C CA . LYS A 1 101 ? 11.233 -8.639 -17.362 1.00 88.25 101 LYS A CA 1
ATOM 858 C C . LYS A 1 101 ? 11.745 -10.076 -17.522 1.00 88.25 101 LYS A C 1
ATOM 860 O O . LYS A 1 101 ? 11.253 -10.786 -18.392 1.00 88.25 101 LYS A O 1
ATOM 865 N N . GLU A 1 102 ? 12.695 -10.488 -16.686 1.00 89.94 102 GLU A N 1
ATOM 866 C CA . GLU A 1 102 ? 13.243 -11.850 -16.655 1.00 89.94 102 GLU A CA 1
ATOM 867 C C . GLU A 1 102 ? 12.356 -12.797 -15.833 1.00 89.94 102 GLU A C 1
ATOM 869 O O . GLU A 1 102 ? 12.150 -13.945 -16.217 1.00 89.94 102 GLU A O 1
ATOM 874 N N . SER A 1 103 ? 11.769 -12.300 -14.739 1.00 91.88 103 SER A N 1
ATOM 875 C CA . SER A 1 103 ? 10.861 -13.038 -13.853 1.00 91.88 103 SER A CA 1
ATOM 876 C C . SER A 1 103 ? 9.461 -12.421 -13.886 1.00 91.88 103 SER A C 1
ATOM 878 O O . SER A 1 103 ? 9.054 -11.663 -12.999 1.00 91.88 103 SER A O 1
ATOM 880 N N . LYS A 1 104 ? 8.735 -12.694 -14.974 1.00 90.12 104 LYS A N 1
ATOM 881 C CA . LYS A 1 104 ? 7.414 -12.113 -15.251 1.00 90.12 104 LYS A CA 1
ATOM 882 C C . LYS A 1 104 ? 6.329 -12.722 -14.368 1.00 90.12 104 LYS A C 1
ATOM 884 O O . LYS A 1 104 ? 6.333 -13.928 -14.131 1.00 90.12 104 LYS A O 1
ATOM 889 N N . PHE A 1 105 ? 5.329 -11.918 -14.004 1.00 89.06 105 PHE A N 1
ATOM 890 C CA . PHE A 1 105 ? 4.171 -12.368 -13.220 1.00 89.06 105 PHE A CA 1
ATOM 891 C C . PHE A 1 105 ? 3.455 -13.573 -13.856 1.00 89.06 105 PHE A C 1
ATOM 893 O O . PHE A 1 105 ? 3.289 -14.609 -13.217 1.00 89.06 105 PHE A O 1
ATOM 900 N N . LEU A 1 106 ? 3.109 -13.471 -15.145 1.00 90.19 106 LEU A N 1
ATOM 901 C CA . LEU A 1 106 ? 2.388 -14.518 -15.8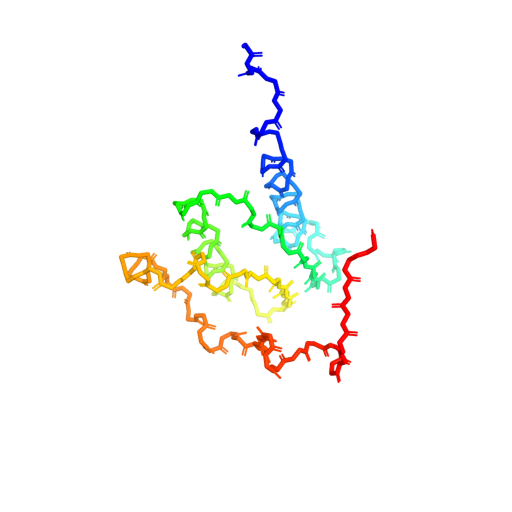83 1.00 90.19 106 LEU A CA 1
ATOM 902 C C . LEU A 1 106 ? 3.281 -15.667 -16.381 1.00 90.19 106 LEU A C 1
ATOM 904 O O . LEU A 1 106 ? 2.784 -16.578 -17.037 1.00 90.19 106 LEU A O 1
ATOM 908 N N . LYS A 1 107 ? 4.598 -15.624 -16.120 1.00 90.31 107 LYS A N 1
ATOM 909 C CA . LYS A 1 107 ? 5.589 -16.611 -16.603 1.00 90.31 107 LYS A CA 1
ATOM 910 C C . LYS A 1 107 ? 5.602 -16.826 -18.129 1.00 90.31 107 LYS A C 1
ATOM 912 O O . LYS A 1 107 ? 6.138 -17.819 -18.609 1.00 90.31 107 LYS A O 1
ATOM 917 N N . ALA A 1 108 ? 5.040 -15.891 -18.890 1.00 89.19 108 ALA A N 1
ATOM 918 C CA . ALA A 1 108 ? 4.955 -15.926 -20.345 1.00 89.19 108 ALA A CA 1
ATOM 919 C C . ALA A 1 108 ? 5.283 -14.551 -20.943 1.00 89.19 108 ALA A C 1
ATOM 921 O O . ALA A 1 108 ? 5.252 -13.529 -20.252 1.00 89.19 108 ALA A O 1
ATOM 922 N N . ASN A 1 109 ? 5.604 -14.518 -22.238 1.00 85.19 109 ASN A N 1
ATOM 923 C CA . ASN A 1 109 ? 5.799 -13.269 -22.968 1.00 85.19 109 ASN A CA 1
ATOM 924 C C . ASN A 1 109 ? 4.441 -12.670 -23.343 1.00 85.19 109 ASN A C 1
ATOM 926 O O . ASN A 1 109 ? 3.682 -13.290 -24.077 1.00 85.19 109 ASN A O 1
ATOM 930 N N . TYR A 1 110 ? 4.168 -11.465 -22.851 1.00 81.56 110 TYR A N 1
ATOM 931 C CA . TYR A 1 110 ? 3.015 -10.657 -23.230 1.00 81.56 110 TYR A CA 1
ATOM 932 C C . TYR A 1 110 ? 3.497 -9.335 -23.836 1.00 81.56 110 TYR A C 1
ATOM 934 O O . TYR A 1 110 ? 4.536 -8.804 -23.432 1.00 81.56 110 TYR A O 1
ATOM 942 N N . GLN A 1 111 ? 2.751 -8.844 -24.822 1.00 78.44 111 GLN A N 1
ATOM 943 C CA . GLN A 1 111 ? 2.865 -7.505 -25.394 1.00 78.44 111 GLN A CA 1
ATOM 944 C C . GLN A 1 111 ? 1.500 -6.832 -25.252 1.00 78.44 111 GLN A C 1
ATOM 946 O O . GLN A 1 111 ? 0.474 -7.498 -25.383 1.00 78.44 111 GLN A O 1
ATOM 951 N N . GLU A 1 112 ? 1.505 -5.540 -24.938 1.00 68.25 112 GLU A N 1
ATOM 952 C CA . GLU A 1 112 ? 0.310 -4.702 -25.042 1.00 68.25 112 GLU A CA 1
ATOM 953 C C . GLU A 1 112 ? -0.095 -4.652 -26.525 1.00 68.25 112 GLU A C 1
ATOM 955 O O . GLU A 1 112 ? 0.779 -4.499 -27.383 1.00 68.25 112 GLU A O 1
ATOM 960 N N . ILE A 1 113 ? -1.378 -4.888 -26.816 1.00 55.38 113 ILE A N 1
ATOM 961 C CA . ILE A 1 113 ? -1.942 -4.824 -28.175 1.00 55.38 113 ILE A CA 1
ATOM 962 C C . ILE A 1 113 ? -2.376 -3.391 -28.454 1.00 55.38 113 ILE A C 1
ATOM 964 O O . ILE A 1 113 ? -3.059 -2.826 -27.570 1.00 55.38 113 ILE A O 1
#

pLDDT: mean 87.7, std 12.39, range [39.78, 97.19]

Secondary structure (DSSP, 8-state):
---SSSSHHHHHHHHHHHHHHHHHHSTTTGGGS-SEEEESS---S-HHHHHHHHHHHHHHHHH-SS-EEEE---GGGG--HHHHTT--S-HHHH------SSS-TTSS-----

Sequence (113 aa):
MRIYDDGSHSVDKMKVFIYDTALLFNEYTRQRHLKFLIHDNILEVDQDTIVKVLNFLSEQENSYSDFQYIFTINTDKIEYSEMKEQINLNIEAHRRSRFTKESKFLKANYQEI

Foldseek 3Di:
DPDDDDPVLLVVLVVVVVVVVCLCQPPPNVVVDPLEEEEEASNPDDLVVVQVVQQVVVVSVVVDVPHDYYYDDDVVSPPDPVSVVSGPDPVVVVDPDDADPVRHPVPDDDDDD

Radius of gyration: 16.13 Å; chains: 1; bounding box: 37×42×44 Å